Protein AF-A0A150HAU2-F1 (afdb_monomer_lite)

InterPro domains:
  IPR001853 DSBA-like thioredoxin domain [PF01323] (2-43)
  IPR036249 Thioredoxin-like superfamily [SSF52833] (2-59)

Sequence (60 aa):
MAAYDQAVADPATRERVEEDFAEGQQMGVQGTPTFFLDGEKLELTQLTDLTDALDRALAD

Foldseek 3Di:
DVVVVCCVPDVVNVVVVVVVVVVCVVLVPPDPPWDDDPSHTQDDPDPVSVVVVVVVVVVD

Structure (mmCIF, N/CA/C/O backbone):
data_AF-A0A150HAU2-F1
#
_entry.id   AF-A0A150HAU2-F1
#
loop_
_atom_site.group_PDB
_atom_site.id
_atom_site.type_symbol
_atom_site.label_atom_id
_atom_site.label_alt_id
_atom_site.label_comp_id
_atom_site.label_asym_id
_atom_site.label_entity_id
_atom_site.label_seq_id
_atom_site.pdbx_PDB_ins_code
_atom_site.Cartn_x
_atom_site.Cartn_y
_atom_site.Cartn_z
_atom_site.occupancy
_atom_site.B_iso_or_equiv
_atom_site.auth_seq_id
_atom_site.auth_comp_id
_atom_site.auth_asym_id
_atom_site.auth_atom_id
_atom_site.pdbx_PDB_model_num
ATOM 1 N N . MET A 1 1 ? -17.626 13.744 13.863 1.00 84.88 1 MET A N 1
ATOM 2 C CA . MET A 1 1 ? -16.810 12.696 13.219 1.00 84.88 1 MET A CA 1
ATOM 3 C C . MET A 1 1 ? -17.195 11.292 13.702 1.00 84.88 1 MET A C 1
ATOM 5 O O . MET A 1 1 ? -16.421 10.374 13.517 1.00 84.88 1 MET A O 1
ATOM 9 N N . ALA A 1 2 ? -18.422 11.075 14.205 1.00 97.62 2 ALA A N 1
ATOM 10 C CA . ALA A 1 2 ? -18.800 9.816 14.861 1.00 97.62 2 ALA A CA 1
ATOM 11 C C . ALA A 1 2 ? -18.610 8.554 13.997 1.00 97.62 2 ALA A C 1
ATOM 13 O O . ALA A 1 2 ? -18.124 7.550 14.498 1.00 97.62 2 ALA A O 1
ATOM 14 N N . ALA A 1 3 ? -18.932 8.612 12.700 1.00 98.12 3 ALA A N 1
ATOM 15 C CA . ALA A 1 3 ? -18.707 7.483 11.791 1.00 98.12 3 ALA A CA 1
ATOM 16 C C . ALA A 1 3 ? -17.211 7.166 11.595 1.00 98.12 3 ALA A C 1
ATOM 18 O O . ALA A 1 3 ? -16.839 6.002 11.506 1.00 98.12 3 ALA A O 1
ATOM 19 N N . TYR A 1 4 ? -16.356 8.194 11.566 1.00 97.69 4 TYR A N 1
ATOM 20 C CA . TYR A 1 4 ? -14.902 8.023 11.526 1.00 97.69 4 TYR A CA 1
ATOM 21 C C . TYR A 1 4 ? -14.395 7.406 12.834 1.00 97.69 4 TYR A C 1
ATOM 23 O O . TYR A 1 4 ? -13.680 6.412 12.793 1.00 97.69 4 TYR A O 1
ATOM 31 N N . ASP A 1 5 ? -14.819 7.943 13.982 1.00 98.38 5 ASP A N 1
ATOM 32 C CA . ASP A 1 5 ? -14.402 7.443 15.298 1.00 98.38 5 ASP A 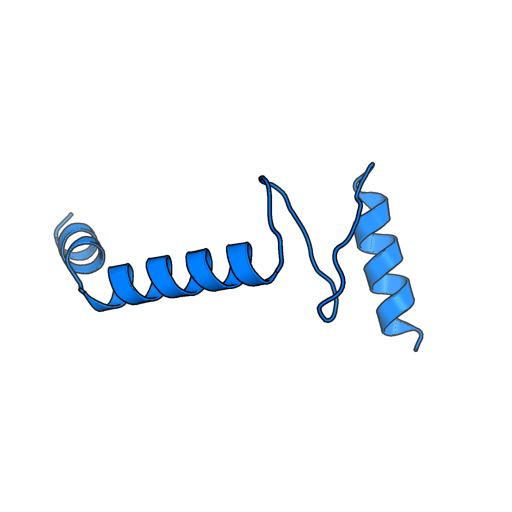CA 1
ATOM 33 C C . ASP A 1 5 ? -14.809 5.971 15.482 1.00 98.38 5 ASP A C 1
ATOM 35 O O . ASP A 1 5 ? -14.030 5.165 15.984 1.00 98.38 5 ASP A O 1
ATOM 39 N N . GLN A 1 6 ? -16.007 5.606 15.012 1.00 98.56 6 GLN A N 1
ATOM 40 C CA . GLN A 1 6 ? -16.486 4.227 15.007 1.00 98.56 6 GLN A CA 1
ATOM 41 C C . GLN A 1 6 ? -15.633 3.327 14.108 1.00 98.56 6 GLN A C 1
ATOM 43 O O . GLN A 1 6 ? -15.240 2.255 14.550 1.00 98.56 6 GLN A O 1
ATOM 48 N N . ALA A 1 7 ? -15.326 3.752 12.878 1.00 98.31 7 ALA A N 1
ATOM 49 C CA . ALA A 1 7 ? -14.507 2.963 11.960 1.00 98.31 7 ALA A CA 1
ATOM 50 C C . ALA A 1 7 ? -13.081 2.749 12.495 1.00 98.31 7 ALA A C 1
ATOM 52 O O . ALA A 1 7 ? -12.543 1.652 12.388 1.00 98.31 7 ALA A O 1
ATOM 53 N N . VAL A 1 8 ? -12.478 3.769 13.115 1.00 98.06 8 VAL A N 1
ATOM 54 C CA . VAL A 1 8 ? -11.144 3.661 13.731 1.00 98.06 8 VAL A CA 1
ATOM 55 C C . VAL A 1 8 ? -11.155 2.738 14.953 1.00 98.06 8 VAL A C 1
ATOM 57 O O . VAL A 1 8 ? -10.185 2.019 15.180 1.00 98.06 8 VAL A O 1
ATOM 60 N N . ALA A 1 9 ? -12.231 2.752 15.744 1.00 97.88 9 ALA A N 1
ATOM 61 C CA . ALA A 1 9 ? -12.366 1.910 16.932 1.00 97.88 9 ALA A CA 1
ATOM 62 C C . ALA A 1 9 ? -12.800 0.464 16.628 1.00 97.88 9 ALA A C 1
ATOM 64 O O . ALA A 1 9 ? -12.730 -0.381 17.522 1.00 97.88 9 ALA A O 1
ATOM 65 N N . ASP A 1 10 ? -13.264 0.177 15.410 1.00 98.62 10 ASP A N 1
ATOM 66 C CA . ASP A 1 10 ? -13.712 -1.154 15.007 1.00 98.62 10 ASP A CA 1
ATOM 67 C C . ASP A 1 10 ? -12.530 -2.147 14.999 1.00 98.62 10 ASP A C 1
ATOM 69 O O . ASP A 1 10 ? -11.543 -1.925 14.286 1.00 98.62 10 ASP A O 1
ATOM 73 N N . PRO A 1 11 ? -12.596 -3.259 15.757 1.00 98.50 11 PRO A N 1
ATOM 74 C CA . PRO A 1 11 ? -11.570 -4.299 15.728 1.00 98.50 11 PRO A CA 1
ATOM 75 C C . PRO A 1 11 ? -11.275 -4.846 14.326 1.00 98.50 11 PRO A C 1
ATOM 77 O O . PRO A 1 11 ? -10.127 -5.194 14.058 1.00 98.50 11 PRO A O 1
ATOM 80 N N . ALA A 1 12 ? -12.264 -4.872 13.426 1.00 98.50 12 ALA A N 1
ATOM 81 C CA . ALA A 1 12 ? -12.075 -5.335 12.053 1.00 98.50 12 ALA A CA 1
ATOM 82 C C . ALA A 1 12 ? -11.106 -4.435 11.264 1.00 98.50 12 ALA A C 1
ATOM 84 O O . ALA A 1 12 ? -10.330 -4.921 10.443 1.00 98.50 12 ALA A O 1
ATOM 85 N N . THR A 1 13 ? -11.087 -3.127 11.545 1.00 98.62 13 THR A N 1
ATOM 86 C CA . THR A 1 13 ? -10.119 -2.196 10.943 1.00 98.62 13 THR A CA 1
ATOM 87 C C . THR A 1 13 ? -8.700 -2.548 11.366 1.00 98.62 13 THR A C 1
ATOM 89 O O . THR A 1 13 ? -7.781 -2.541 10.548 1.00 98.62 13 THR A O 1
ATOM 92 N N . ARG A 1 14 ? -8.512 -2.883 12.645 1.00 98.38 14 ARG A N 1
ATOM 93 C CA . ARG A 1 14 ? -7.207 -3.298 13.159 1.00 98.38 14 ARG A CA 1
ATOM 94 C C . ARG A 1 14 ? -6.757 -4.623 12.549 1.00 98.38 14 ARG A C 1
ATOM 96 O O . ARG A 1 14 ? -5.617 -4.707 12.109 1.00 98.38 14 ARG A O 1
ATOM 103 N 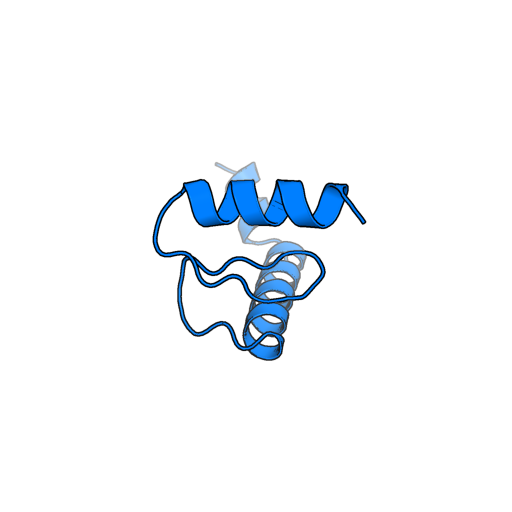N . GLU A 1 15 ? -7.639 -5.618 12.518 1.00 98.69 15 GLU A N 1
ATOM 104 C CA . GLU A 1 15 ? -7.360 -6.927 11.919 1.00 98.69 15 GLU A CA 1
ATOM 105 C C . GLU A 1 15 ? -6.914 -6.776 10.462 1.00 98.69 15 GLU A C 1
ATOM 107 O O . GLU A 1 15 ? -5.887 -7.327 10.074 1.00 98.69 15 GLU A O 1
ATOM 112 N N . ARG A 1 16 ? -7.609 -5.933 9.690 1.00 98.56 16 ARG A N 1
ATOM 113 C CA . ARG A 1 16 ? -7.251 -5.670 8.297 1.00 98.56 16 ARG A CA 1
ATOM 114 C C . ARG A 1 16 ? -5.866 -5.038 8.138 1.00 98.56 16 ARG A C 1
ATOM 116 O O . ARG A 1 16 ? -5.102 -5.447 7.272 1.00 98.56 16 ARG A O 1
ATOM 123 N N . VAL A 1 17 ? -5.526 -4.060 8.981 1.00 98.38 17 VAL A N 1
ATOM 124 C CA . VAL A 1 17 ? -4.197 -3.420 8.961 1.00 98.38 17 VAL A CA 1
ATOM 125 C C . VAL A 1 17 ? -3.092 -4.419 9.316 1.00 98.38 17 VAL A C 1
ATOM 127 O O . VAL A 1 17 ? -2.017 -4.385 8.718 1.00 98.38 17 VAL A O 1
ATOM 130 N N . GLU A 1 18 ? -3.334 -5.297 10.291 1.00 98.56 18 GLU A N 1
ATOM 131 C CA . GLU A 1 18 ? -2.373 -6.328 10.696 1.00 98.56 18 GLU A CA 1
ATOM 132 C C . GLU A 1 18 ? -2.185 -7.392 9.597 1.00 98.56 18 GLU A C 1
ATOM 134 O O . GLU A 1 18 ? -1.048 -7.798 9.349 1.00 98.56 18 GLU A O 1
ATOM 139 N N . GLU A 1 19 ? -3.261 -7.787 8.905 1.00 98.38 19 GLU A N 1
ATOM 140 C CA . GLU A 1 19 ? -3.233 -8.674 7.731 1.00 98.38 19 GLU A CA 1
ATOM 141 C C . GLU A 1 19 ? -2.388 -8.073 6.597 1.00 98.38 19 GLU A C 1
ATOM 143 O O . GLU A 1 19 ? -1.400 -8.685 6.184 1.00 98.38 19 GLU A O 1
ATOM 148 N N . ASP A 1 20 ? -2.705 -6.846 6.165 1.00 97.12 20 ASP A N 1
ATOM 149 C CA . ASP A 1 20 ? -1.999 -6.162 5.072 1.00 97.12 20 ASP A CA 1
ATOM 150 C C . ASP A 1 20 ? -0.496 -5.969 5.409 1.00 97.12 20 ASP A C 1
ATOM 152 O O . ASP A 1 20 ? 0.385 -6.120 4.557 1.00 97.12 20 ASP A O 1
ATOM 156 N N . PHE A 1 21 ? -0.166 -5.669 6.675 1.00 96.56 21 PHE A N 1
ATOM 157 C CA . PHE A 1 21 ? 1.226 -5.542 7.128 1.00 96.56 21 PHE A CA 1
ATOM 158 C C . PHE A 1 21 ? 1.973 -6.883 7.120 1.00 96.56 21 PHE A C 1
ATOM 160 O O . PHE A 1 21 ? 3.143 -6.945 6.725 1.00 96.56 21 PHE A O 1
ATOM 167 N N . ALA A 1 22 ? 1.324 -7.960 7.568 1.00 97.31 22 ALA A N 1
ATOM 168 C CA . ALA A 1 22 ? 1.9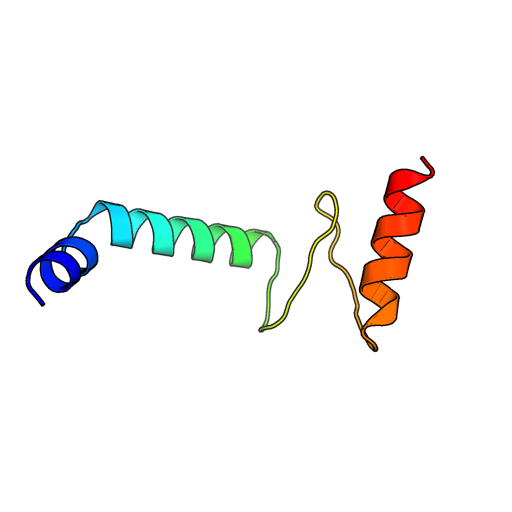09 -9.294 7.562 1.00 97.31 22 ALA A CA 1
ATOM 169 C C . ALA A 1 22 ? 2.164 -9.786 6.132 1.00 97.31 22 ALA A C 1
ATOM 171 O O . ALA A 1 22 ? 3.241 -10.323 5.869 1.00 97.31 22 ALA A O 1
ATOM 172 N N . GLU A 1 23 ? 1.228 -9.552 5.211 1.00 95.50 23 GLU 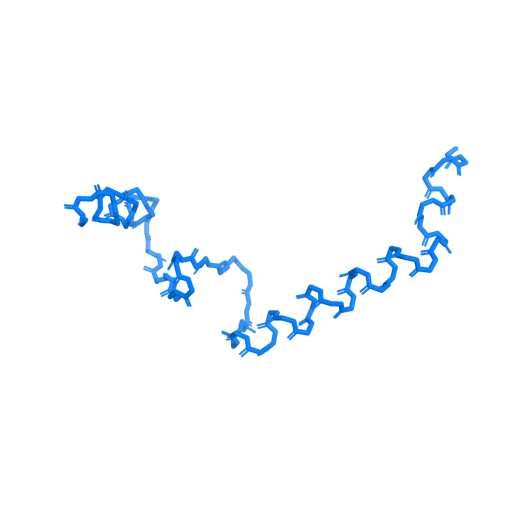A N 1
ATOM 173 C CA . GLU A 1 23 ? 1.3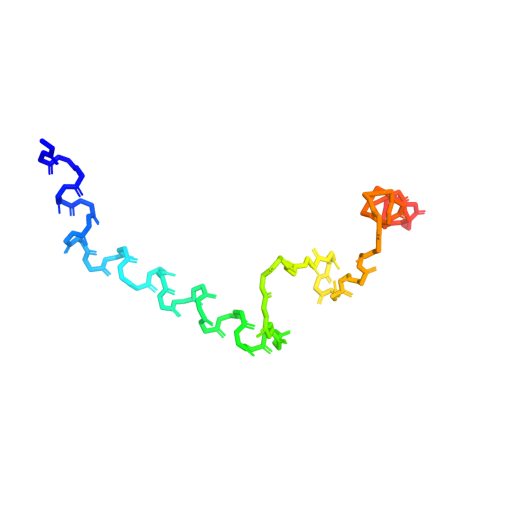79 -9.873 3.790 1.00 95.50 23 GLU A CA 1
ATOM 174 C C . GLU A 1 23 ? 2.577 -9.133 3.181 1.00 95.50 23 GLU A C 1
ATOM 176 O O . GLU A 1 23 ? 3.470 -9.765 2.615 1.00 95.50 23 GLU A O 1
ATOM 181 N N . GLY A 1 24 ? 2.684 -7.816 3.394 1.00 95.19 24 GLY A N 1
ATOM 182 C CA . GLY A 1 24 ? 3.824 -7.032 2.909 1.00 95.19 24 GLY A CA 1
ATOM 183 C C . GLY A 1 24 ? 5.174 -7.562 3.408 1.00 95.19 24 GLY A C 1
ATOM 184 O O . GLY A 1 24 ? 6.128 -7.672 2.634 1.00 95.19 24 GLY A O 1
ATOM 185 N N . GLN A 1 25 ? 5.262 -7.958 4.682 1.00 95.88 25 GLN A N 1
ATOM 186 C CA . GLN A 1 25 ? 6.476 -8.580 5.220 1.00 95.88 25 GLN A CA 1
ATOM 187 C C . GLN A 1 25 ? 6.764 -9.950 4.593 1.00 95.88 25 GLN A C 1
ATOM 189 O O . GLN A 1 25 ? 7.918 -10.234 4.268 1.00 95.88 25 GLN A O 1
ATOM 194 N N . GLN A 1 26 ? 5.744 -10.791 4.399 1.00 95.69 26 GLN A N 1
ATOM 195 C CA . GLN A 1 26 ? 5.894 -12.100 3.750 1.00 95.69 26 GLN A CA 1
ATOM 196 C C . GLN A 1 26 ? 6.370 -11.968 2.300 1.00 95.69 26 GLN A C 1
ATOM 198 O O . GLN A 1 26 ? 7.200 -12.757 1.852 1.00 95.69 26 GLN A O 1
ATOM 203 N N . MET A 1 27 ? 5.910 -10.933 1.595 1.00 94.75 27 MET A N 1
ATOM 204 C CA . MET A 1 27 ? 6.334 -10.600 0.234 1.00 94.75 27 MET A CA 1
ATOM 205 C C . MET A 1 27 ? 7.694 -9.878 0.172 1.00 94.75 27 MET A C 1
ATOM 207 O O . MET A 1 27 ? 8.163 -9.525 -0.910 1.00 94.75 27 MET A O 1
ATOM 211 N N . GLY A 1 28 ? 8.353 -9.646 1.314 1.00 94.38 28 GLY A N 1
ATOM 212 C CA . GLY A 1 28 ? 9.680 -9.031 1.374 1.00 94.38 28 GLY A CA 1
ATOM 213 C C . GLY A 1 28 ? 9.697 -7.527 1.083 1.00 94.38 28 GLY A C 1
ATOM 214 O O . GLY A 1 28 ? 10.722 -6.997 0.642 1.00 94.38 28 GLY A O 1
ATOM 215 N N . VAL A 1 29 ? 8.586 -6.820 1.314 1.00 96.25 29 VAL A N 1
ATOM 216 C CA . VAL A 1 29 ? 8.522 -5.357 1.193 1.00 96.25 29 VAL A CA 1
ATOM 217 C C . VAL A 1 29 ? 9.442 -4.713 2.233 1.00 96.25 29 VAL A C 1
ATOM 219 O O . VAL A 1 29 ? 9.318 -4.950 3.430 1.00 96.25 29 VAL A O 1
ATOM 222 N N . GLN A 1 30 ? 10.361 -3.863 1.769 1.00 94.00 30 GLN A N 1
ATOM 223 C CA . GLN A 1 30 ? 11.336 -3.157 2.618 1.00 94.00 30 GLN A CA 1
ATOM 224 C C . GLN A 1 30 ? 11.092 -1.642 2.691 1.00 94.00 30 GLN A C 1
ATOM 226 O O . GLN A 1 30 ? 11.744 -0.942 3.461 1.00 94.00 30 GLN A O 1
ATOM 231 N N . GLY A 1 31 ? 10.166 -1.121 1.885 1.00 92.56 31 GLY A N 1
ATOM 232 C CA . GLY A 1 31 ? 9.872 0.303 1.808 1.00 92.56 31 GLY A CA 1
ATOM 233 C C . GLY A 1 31 ? 8.764 0.610 0.808 1.00 92.56 31 GLY A C 1
ATOM 234 O O . GLY A 1 31 ? 8.322 -0.258 0.052 1.00 92.56 31 GLY A O 1
ATOM 235 N N . THR A 1 32 ? 8.308 1.858 0.814 1.00 93.19 32 THR A N 1
ATOM 236 C CA . THR A 1 32 ? 7.260 2.348 -0.082 1.00 93.19 32 THR A CA 1
ATOM 237 C C . THR A 1 32 ? 7.821 3.396 -1.056 1.00 93.19 32 THR A C 1
ATOM 239 O O . THR A 1 32 ? 8.681 4.188 -0.666 1.00 93.19 32 THR A O 1
ATOM 242 N N . PRO A 1 33 ? 7.340 3.439 -2.314 1.00 93.25 33 PRO A N 1
ATOM 243 C CA . PRO A 1 33 ? 6.414 2.484 -2.930 1.00 93.25 33 PRO A CA 1
ATOM 244 C C . PRO A 1 33 ? 7.107 1.168 -3.349 1.00 93.25 33 PRO A C 1
ATOM 246 O O . PRO A 1 33 ? 8.279 1.167 -3.708 1.00 93.25 33 PRO A O 1
ATOM 249 N N . THR A 1 34 ? 6.360 0.059 -3.333 1.00 95.31 34 THR A N 1
ATOM 250 C CA . THR A 1 34 ? 6.739 -1.243 -3.920 1.00 95.31 34 THR A CA 1
ATOM 251 C C . THR A 1 34 ? 5.541 -1.764 -4.714 1.00 95.31 34 THR A C 1
ATOM 253 O O . THR A 1 34 ? 4.414 -1.661 -4.233 1.00 95.31 34 THR A O 1
ATOM 256 N N . PHE A 1 35 ? 5.770 -2.305 -5.912 1.00 95.56 35 PHE A N 1
ATOM 257 C CA . PHE A 1 35 ? 4.722 -2.833 -6.790 1.00 95.56 35 PHE A CA 1
ATOM 258 C C . PHE A 1 35 ? 4.955 -4.313 -7.073 1.00 95.56 35 PHE A C 1
ATOM 260 O O . PHE A 1 35 ? 6.099 -4.759 -7.162 1.00 95.56 35 PHE A O 1
ATOM 267 N N . PHE A 1 36 ? 3.861 -5.046 -7.256 1.00 95.25 36 PHE A N 1
ATOM 268 C CA . PHE A 1 36 ? 3.866 -6.430 -7.707 1.00 95.25 36 PHE A CA 1
ATOM 269 C C . PHE A 1 36 ? 2.902 -6.575 -8.888 1.00 95.25 36 PHE A C 1
ATOM 271 O O . PHE A 1 36 ? 1.866 -5.908 -8.913 1.00 95.25 36 PHE A O 1
ATOM 278 N N . LEU A 1 37 ? 3.237 -7.439 -9.842 1.00 95.69 37 LEU A N 1
ATOM 279 C CA . LEU A 1 37 ? 2.369 -7.864 -10.940 1.00 95.69 37 LEU A CA 1
ATOM 280 C C . LEU A 1 37 ? 2.377 -9.390 -10.967 1.00 95.69 37 LEU A C 1
ATOM 282 O O . LEU A 1 37 ? 3.446 -9.991 -10.978 1.00 95.69 37 LEU A O 1
ATOM 286 N N . ASP A 1 38 ? 1.196 -10.003 -10.869 1.00 93.69 38 ASP A N 1
ATOM 287 C CA . ASP A 1 38 ? 1.023 -11.463 -10.818 1.00 93.69 38 ASP A CA 1
ATOM 288 C C . ASP A 1 38 ? 1.885 -12.169 -9.750 1.00 93.69 38 ASP A C 1
ATOM 290 O O . ASP A 1 38 ? 2.342 -13.297 -9.911 1.00 93.69 38 ASP A O 1
ATOM 294 N N . GLY A 1 39 ? 2.098 -11.491 -8.615 1.00 91.75 39 GLY A N 1
ATOM 295 C CA . GLY A 1 39 ? 2.911 -11.982 -7.497 1.00 91.75 39 GLY A CA 1
ATOM 296 C C . GLY A 1 39 ? 4.416 -11.729 -7.641 1.00 91.75 39 GLY A C 1
ATOM 297 O O . GLY A 1 39 ? 5.156 -11.942 -6.680 1.00 91.75 39 GLY A O 1
ATOM 298 N N . GLU A 1 40 ? 4.879 -11.217 -8.782 1.00 92.81 40 GLU A N 1
ATOM 299 C CA . GLU A 1 40 ? 6.280 -10.862 -9.007 1.00 92.81 40 GLU A CA 1
ATOM 300 C C . GLU A 1 40 ? 6.549 -9.393 -8.676 1.00 92.81 40 GLU A C 1
ATOM 302 O O . GLU A 1 40 ? 5.819 -8.493 -9.093 1.00 92.81 40 GLU A O 1
ATOM 307 N N . LYS A 1 41 ? 7.617 -9.131 -7.915 1.00 95.00 41 LYS A N 1
ATOM 308 C CA . LYS A 1 41 ? 8.013 -7.767 -7.547 1.00 95.00 41 LYS A CA 1
ATOM 309 C C . LYS A 1 41 ? 8.538 -7.019 -8.772 1.00 95.00 41 LYS A C 1
ATOM 3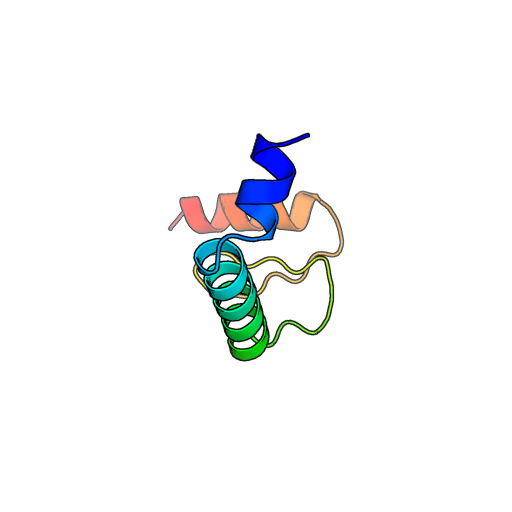11 O O . LYS A 1 41 ? 9.458 -7.490 -9.438 1.00 95.00 41 LYS A O 1
ATOM 316 N N . LEU A 1 42 ? 8.016 -5.818 -9.010 1.00 95.62 42 LEU A N 1
ATOM 317 C CA . LEU A 1 42 ? 8.499 -4.924 -10.057 1.00 95.62 42 LEU A CA 1
ATOM 318 C C . LEU A 1 42 ? 9.602 -4.001 -9.528 1.00 95.62 42 LEU A C 1
ATOM 320 O O . LEU A 1 42 ? 9.457 -3.365 -8.482 1.00 95.62 42 LEU A O 1
ATOM 324 N N . GLU A 1 43 ? 10.678 -3.877 -10.298 1.00 93.62 43 GLU A N 1
ATOM 325 C CA . GLU A 1 43 ? 11.716 -2.868 -10.095 1.00 93.62 43 GLU A CA 1
ATOM 326 C C . GLU A 1 43 ? 11.454 -1.708 -11.059 1.00 93.62 43 GLU A C 1
ATOM 328 O O . GLU A 1 43 ? 11.588 -1.856 -12.273 1.00 93.62 43 GLU A O 1
ATOM 333 N N . LEU A 1 44 ? 11.034 -0.564 -10.515 1.00 94.19 44 LEU A N 1
ATOM 334 C CA . LEU A 1 44 ? 10.648 0.609 -11.296 1.00 94.19 44 LEU A CA 1
ATOM 335 C C . LEU A 1 44 ? 11.706 1.705 -11.160 1.00 94.19 44 LEU A C 1
ATOM 337 O O . LEU A 1 44 ? 12.064 2.119 -10.058 1.00 94.19 44 LEU A O 1
ATOM 341 N N . THR A 1 45 ? 12.161 2.219 -12.291 1.00 95.00 45 THR A N 1
ATOM 342 C CA . THR A 1 45 ? 13.080 3.361 -12.413 1.00 95.00 45 THR A CA 1
ATOM 343 C C . THR A 1 45 ? 12.399 4.580 -13.036 1.00 95.00 45 THR A C 1
ATOM 345 O O . THR A 1 45 ? 12.816 5.717 -12.815 1.00 95.00 45 THR A O 1
ATOM 348 N N . GLN A 1 46 ? 11.316 4.346 -13.774 1.00 95.38 46 GLN A N 1
ATOM 349 C CA . GLN A 1 46 ? 10.485 5.336 -14.447 1.00 95.38 46 GLN A CA 1
ATOM 350 C C . GLN A 1 46 ? 9.048 4.810 -14.565 1.00 95.38 46 GLN A C 1
ATOM 352 O O . GLN A 1 46 ? 8.791 3.615 -14.449 1.00 95.38 46 GLN A O 1
ATOM 357 N N . LEU A 1 47 ? 8.089 5.704 -14.814 1.00 92.94 47 LEU A N 1
ATOM 358 C CA . LEU A 1 47 ? 6.670 5.337 -14.895 1.00 92.94 47 LEU A CA 1
ATOM 359 C C . LEU A 1 47 ? 6.378 4.299 -15.991 1.00 92.94 47 LEU A C 1
ATOM 361 O O . LEU A 1 47 ? 5.525 3.437 -15.798 1.00 92.94 47 LEU A O 1
ATOM 365 N N . THR A 1 48 ? 7.081 4.375 -17.123 1.00 97.31 48 THR A N 1
ATOM 366 C CA . THR A 1 48 ? 6.877 3.459 -18.253 1.00 97.31 48 THR A CA 1
ATOM 367 C C . THR A 1 48 ? 7.210 2.012 -17.908 1.00 97.31 48 THR A C 1
ATOM 369 O O . THR A 1 48 ? 6.610 1.115 -18.481 1.00 97.31 48 THR A O 1
ATOM 372 N N . ASP A 1 49 ? 8.062 1.759 -16.909 1.00 96.56 49 ASP A N 1
ATOM 373 C CA . ASP A 1 49 ? 8.392 0.393 -16.489 1.00 96.56 49 ASP A CA 1
ATOM 374 C C . ASP A 1 49 ? 7.143 -0.365 -15.994 1.00 96.56 49 ASP A C 1
ATOM 376 O O . ASP A 1 49 ? 7.033 -1.577 -16.183 1.00 96.56 49 ASP A O 1
ATOM 380 N N . LEU A 1 50 ? 6.171 0.349 -15.406 1.00 95.94 50 LEU A N 1
ATOM 381 C CA . LEU A 1 50 ? 4.896 -0.231 -14.985 1.00 95.94 50 LEU A CA 1
ATOM 382 C C . LEU A 1 50 ? 3.997 -0.549 -16.187 1.00 95.94 50 LEU A C 1
ATOM 384 O O . LEU A 1 50 ? 3.434 -1.638 -16.249 1.00 95.94 50 LEU A O 1
ATOM 388 N N . THR A 1 51 ? 3.855 0.377 -17.140 1.00 96.56 51 THR A N 1
ATOM 389 C CA . THR A 1 51 ? 3.015 0.149 -18.329 1.00 96.56 51 THR A CA 1
ATOM 390 C C . THR A 1 51 ? 3.592 -0.951 -19.215 1.00 96.56 51 THR A C 1
ATOM 392 O O . THR A 1 51 ? 2.851 -1.825 -19.645 1.00 96.56 51 THR A O 1
ATOM 395 N N . ASP A 1 52 ? 4.914 -0.986 -19.381 1.00 96.88 52 ASP A N 1
ATOM 396 C CA . ASP A 1 52 ? 5.613 -2.016 -20.153 1.00 96.88 52 ASP A CA 1
ATOM 397 C C . ASP A 1 52 ? 5.513 -3.398 -19.484 1.00 96.88 52 ASP A C 1
ATOM 399 O O . ASP A 1 52 ? 5.552 -4.432 -20.153 1.00 96.88 52 ASP A O 1
ATOM 403 N N . ALA A 1 53 ? 5.421 -3.458 -18.150 1.00 96.81 53 ALA A N 1
ATOM 404 C CA . ALA A 1 53 ? 5.144 -4.703 -17.434 1.00 96.81 53 ALA A CA 1
ATOM 405 C C . ALA A 1 53 ? 3.710 -5.195 -17.688 1.00 96.81 53 ALA A C 1
ATOM 407 O O . ALA A 1 53 ? 3.521 -6.375 -17.973 1.00 96.81 53 ALA A O 1
ATOM 408 N N . LEU A 1 54 ? 2.724 -4.292 -17.656 1.00 96.62 54 LEU A N 1
ATOM 409 C CA . LEU A 1 54 ? 1.325 -4.621 -17.948 1.00 96.62 54 LEU A CA 1
ATOM 410 C C . LEU A 1 54 ? 1.131 -5.086 -19.398 1.00 96.62 54 LEU A C 1
ATOM 412 O O . LEU A 1 54 ? 0.482 -6.104 -19.624 1.00 96.62 54 LEU A O 1
ATOM 416 N N . ASP A 1 55 ? 1.723 -4.387 -20.369 1.00 97.38 55 ASP A N 1
ATOM 417 C CA . ASP A 1 55 ? 1.625 -4.749 -21.789 1.00 97.38 55 ASP A CA 1
ATOM 418 C C . ASP A 1 55 ? 2.221 -6.137 -22.065 1.00 97.38 55 ASP A C 1
ATOM 420 O O . ASP A 1 55 ? 1.681 -6.893 -22.872 1.00 97.38 55 ASP A O 1
ATOM 424 N N . ARG A 1 56 ? 3.310 -6.497 -21.369 1.00 95.94 56 ARG A N 1
ATOM 425 C CA . ARG A 1 56 ? 3.898 -7.843 -21.444 1.00 95.94 56 ARG A CA 1
ATOM 426 C C . ARG A 1 56 ? 2.975 -8.906 -20.853 1.00 95.94 56 ARG A C 1
ATOM 428 O O . ARG A 1 56 ? 2.727 -9.894 -21.528 1.00 95.94 56 ARG A O 1
ATOM 435 N N . ALA A 1 57 ? 2.436 -8.684 -19.653 1.00 95.69 57 ALA A N 1
ATOM 436 C CA . ALA A 1 57 ? 1.554 -9.650 -18.991 1.00 95.69 57 ALA A CA 1
ATOM 437 C C . ALA A 1 57 ? 0.248 -9.915 -19.767 1.00 95.69 57 ALA A C 1
ATOM 439 O O . ALA A 1 57 ? -0.326 -10.991 -19.663 1.00 95.69 57 ALA A O 1
ATOM 440 N N . LEU A 1 58 ? -0.223 -8.948 -20.562 1.00 96.06 58 LEU A N 1
ATOM 441 C CA . LEU A 1 58 ? -1.409 -9.103 -21.415 1.00 96.06 58 LEU A CA 1
ATOM 442 C C . LEU A 1 58 ? -1.131 -9.785 -22.765 1.00 96.06 58 LEU A C 1
ATOM 444 O O . LEU A 1 58 ? -2.083 -10.114 -23.475 1.00 96.06 58 LEU A O 1
ATOM 448 N N . ALA A 1 59 ? 0.136 -9.926 -23.162 1.00 93.94 59 ALA A N 1
ATOM 449 C CA . ALA A 1 59 ? 0.523 -10.539 -24.432 1.00 93.94 59 ALA A CA 1
ATOM 450 C C . ALA A 1 59 ? 0.708 -12.068 -24.346 1.00 93.94 59 ALA A C 1
ATOM 452 O O . ALA A 1 59 ? 0.808 -12.708 -25.398 1.00 93.94 59 ALA A O 1
ATOM 453 N N . ASP A 1 60 ? 0.749 -12.614 -23.127 1.00 70.88 60 ASP A N 1
ATOM 454 C CA . ASP A 1 60 ? 0.840 -14.047 -22.808 1.00 70.88 60 ASP A CA 1
ATOM 455 C C . ASP A 1 60 ? -0.546 -14.728 -22.773 1.00 70.88 60 ASP A C 1
ATOM 457 O O . ASP A 1 60 ? -0.633 -15.905 -23.205 1.00 70.88 60 ASP A O 1
#

Radius of gyration: 16.6 Å; chains: 1; bounding box: 32×27×41 Å

pLDDT: mean 95.58, std 3.98, range [70.88, 98.69]

Organism: NCBI:txid36807

Secondary structure (DSSP, 8-state):
-HHHHHHHH-HHHHHHHHHHHHHHHHTT--SSS-EEETTEEE--SSTHHHHHHHHHHTT-